Protein AF-A0A017RV67-F1 (afdb_monomer_lite)

Foldseek 3Di:
DPDPLPPQLVVLLVQLVCQQPVVVVVCVVVVHPDDVVVSVVSNVVSVVSNVVSVCVSVVVD

Secondary structure (DSSP, 8-state):
------HHHHHHHHHHHHHHHHHHHHHHHTT----HHHHHHHHHHHHHHHHHHHHHHTT--

Structure (mmCIF, N/CA/C/O backbone):
data_AF-A0A017RV67-F1
#
_entry.id   AF-A0A017RV67-F1
#
loop_
_atom_site.group_PDB
_atom_site.id
_atom_site.type_symbol
_atom_site.label_atom_id
_atom_site.label_alt_id
_atom_site.label_comp_id
_atom_site.label_asym_id
_atom_site.label_entity_id
_atom_site.label_seq_id
_atom_site.pdbx_PDB_ins_code
_atom_site.Cartn_x
_atom_site.Cartn_y
_atom_site.Cartn_z
_atom_site.occupancy
_atom_site.B_iso_or_equiv
_atom_site.auth_seq_id
_atom_site.auth_comp_id
_atom_site.auth_asym_id
_atom_site.auth_atom_id
_atom_site.pdbx_PDB_model_num
ATOM 1 N N . MET A 1 1 ? 6.576 -1.401 -27.813 1.00 46.94 1 MET A N 1
ATOM 2 C CA . MET A 1 1 ? 7.375 -0.949 -26.659 1.00 46.94 1 MET A CA 1
ATOM 3 C C . MET A 1 1 ? 6.666 -1.404 -25.380 1.00 46.94 1 MET A C 1
ATOM 5 O O . MET A 1 1 ? 6.129 -0.589 -24.653 1.00 46.94 1 MET A O 1
ATOM 9 N N . LEU A 1 2 ? 6.565 -2.722 -25.151 1.00 47.84 2 LEU A N 1
ATOM 10 C CA . LEU A 1 2 ? 6.164 -3.247 -23.842 1.00 47.84 2 LEU A CA 1
ATOM 11 C C . LEU A 1 2 ? 7.459 -3.395 -23.046 1.00 47.84 2 LEU A C 1
ATOM 13 O O . LEU A 1 2 ? 8.172 -4.387 -23.198 1.00 47.84 2 LEU A O 1
ATOM 17 N N . GLN A 1 3 ? 7.806 -2.353 -22.292 1.00 57.41 3 GLN A N 1
ATOM 18 C CA . GLN A 1 3 ? 8.846 -2.431 -21.273 1.00 57.41 3 GLN A CA 1
ATOM 19 C C . GLN A 1 3 ? 8.503 -3.584 -20.332 1.00 57.41 3 GLN A C 1
ATOM 21 O O . GLN A 1 3 ? 7.345 -3.766 -19.951 1.00 57.41 3 GLN A O 1
ATOM 26 N N . LYS A 1 4 ? 9.508 -4.402 -20.011 1.00 63.31 4 LYS A N 1
ATOM 27 C CA . LYS A 1 4 ? 9.397 -5.461 -19.009 1.00 63.31 4 LYS A CA 1
ATOM 28 C C . LYS A 1 4 ? 8.910 -4.805 -17.721 1.00 63.31 4 LYS A C 1
ATOM 30 O O . LYS A 1 4 ? 9.689 -4.126 -17.063 1.00 63.31 4 LYS A O 1
ATOM 35 N N . ILE A 1 5 ? 7.634 -4.981 -17.384 1.00 67.62 5 ILE A N 1
ATOM 36 C CA . ILE A 1 5 ? 7.135 -4.589 -16.070 1.00 67.62 5 ILE A CA 1
ATOM 37 C C . ILE A 1 5 ? 7.925 -5.437 -15.080 1.00 67.62 5 ILE A C 1
ATOM 39 O O . ILE A 1 5 ? 7.759 -6.656 -15.023 1.00 67.62 5 ILE A O 1
ATOM 43 N N . ASP A 1 6 ? 8.845 -4.790 -14.372 1.00 82.69 6 ASP A N 1
ATOM 44 C CA . ASP A 1 6 ? 9.603 -5.408 -13.298 1.00 82.69 6 ASP A CA 1
ATOM 45 C C . ASP A 1 6 ? 8.605 -5.986 -12.286 1.00 82.69 6 ASP A C 1
ATOM 47 O O . ASP A 1 6 ? 7.667 -5.307 -11.849 1.00 82.69 6 ASP A O 1
ATOM 51 N N . LEU A 1 7 ? 8.799 -7.260 -11.939 1.00 88.94 7 LEU A N 1
ATOM 52 C CA . LEU A 1 7 ? 7.995 -7.971 -10.951 1.00 88.94 7 LEU A CA 1
ATOM 53 C C . LEU A 1 7 ? 7.897 -7.167 -9.648 1.00 88.94 7 LEU A C 1
ATOM 55 O O . LEU A 1 7 ? 6.841 -7.142 -9.018 1.00 88.94 7 LEU A O 1
ATOM 59 N N . LEU A 1 8 ? 8.970 -6.467 -9.271 1.00 90.19 8 LEU A N 1
ATOM 60 C CA . LEU A 1 8 ? 8.994 -5.612 -8.093 1.00 90.19 8 LEU A CA 1
ATOM 61 C C . LEU A 1 8 ? 8.056 -4.407 -8.234 1.00 90.19 8 LEU A C 1
ATOM 63 O O . LEU A 1 8 ? 7.298 -4.122 -7.310 1.00 90.19 8 LEU A O 1
ATOM 67 N N . SER A 1 9 ? 8.041 -3.731 -9.384 1.00 92.00 9 SER A N 1
ATOM 68 C CA . SER A 1 9 ? 7.128 -2.609 -9.643 1.00 92.00 9 SER A CA 1
ATOM 69 C C . SER A 1 9 ? 5.668 -3.056 -9.592 1.00 92.00 9 SER A C 1
ATOM 71 O O . SER A 1 9 ? 4.835 -2.399 -8.965 1.00 92.00 9 SER A O 1
ATOM 73 N N . PHE A 1 10 ? 5.367 -4.217 -10.181 1.00 91.62 10 PHE A N 1
ATOM 74 C CA . PHE A 1 10 ? 4.033 -4.807 -10.115 1.00 91.62 10 PHE A CA 1
ATOM 75 C C . PHE A 1 10 ? 3.624 -5.141 -8.673 1.00 91.62 10 PHE A C 1
ATOM 77 O O . PHE A 1 10 ? 2.521 -4.794 -8.251 1.00 91.62 10 PHE A O 1
ATOM 84 N N . LEU A 1 11 ? 4.521 -5.752 -7.891 1.00 94.38 11 LEU A N 1
ATOM 85 C CA . LEU A 1 11 ? 4.277 -6.068 -6.482 1.00 94.38 11 LEU A CA 1
ATOM 86 C C . LEU A 1 11 ? 4.026 -4.814 -5.640 1.00 94.38 11 LEU A C 1
ATOM 88 O O . LEU A 1 11 ? 3.108 -4.811 -4.823 1.00 94.38 11 LEU A O 1
ATOM 92 N N . LEU A 1 12 ? 4.794 -3.743 -5.853 1.00 94.62 12 LEU A N 1
ATOM 93 C CA . LEU A 1 12 ? 4.603 -2.472 -5.149 1.00 94.62 12 LEU A CA 1
ATOM 94 C C . LEU A 1 12 ? 3.220 -1.876 -5.436 1.00 94.62 12 LEU A C 1
ATOM 96 O O . LEU A 1 12 ? 2.505 -1.505 -4.505 1.00 94.62 12 LEU A O 1
ATOM 100 N N . ILE A 1 13 ? 2.798 -1.846 -6.703 1.00 94.88 13 ILE A N 1
ATOM 101 C CA . ILE A 1 13 ? 1.462 -1.359 -7.077 1.00 94.88 13 ILE A CA 1
ATOM 102 C C . ILE A 1 13 ? 0.374 -2.232 -6.458 1.00 94.88 13 ILE A C 1
ATOM 104 O O . ILE A 1 13 ? -0.592 -1.703 -5.905 1.00 94.88 13 ILE A O 1
ATOM 108 N N . LEU A 1 14 ? 0.529 -3.555 -6.514 1.00 94.81 14 LEU A N 1
ATOM 109 C CA . LEU A 1 14 ? -0.445 -4.496 -5.973 1.00 94.81 14 LEU A CA 1
ATOM 110 C C . LEU A 1 14 ? 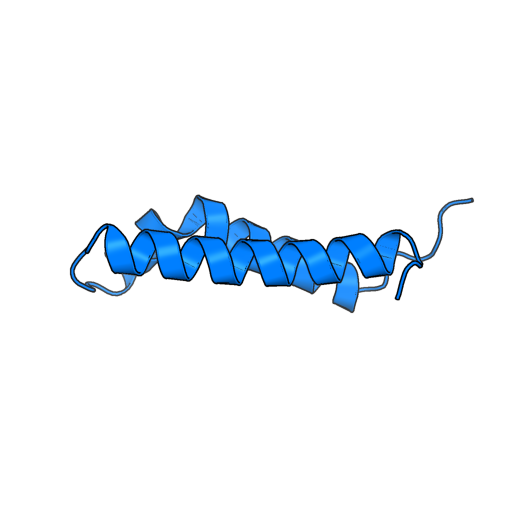-0.612 -4.313 -4.456 1.00 94.81 14 LEU A C 1
ATOM 112 O O . LEU A 1 14 ? -1.729 -4.118 -3.977 1.00 94.81 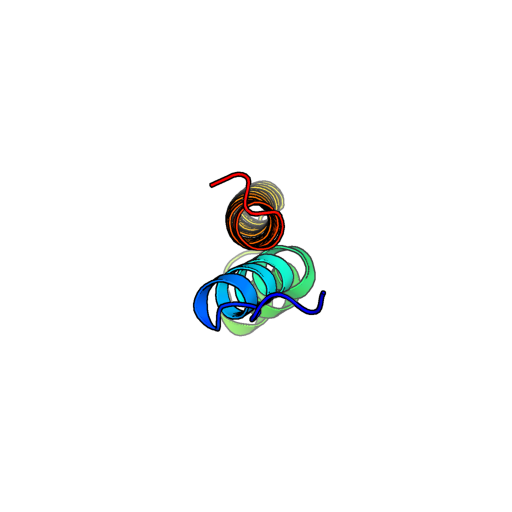14 LEU A O 1
ATOM 116 N N . ILE A 1 15 ? 0.495 -4.320 -3.707 1.00 94.88 15 ILE A N 1
ATOM 117 C CA . ILE A 1 15 ? 0.497 -4.161 -2.247 1.00 94.88 15 ILE A CA 1
ATOM 118 C C . ILE A 1 15 ? -0.062 -2.791 -1.865 1.00 94.88 15 ILE A C 1
ATOM 120 O O . ILE A 1 15 ? -0.961 -2.707 -1.028 1.00 94.88 15 ILE A O 1
ATOM 124 N N . GLY A 1 16 ? 0.413 -1.723 -2.511 1.00 95.75 16 GLY A N 1
ATOM 125 C CA . GLY A 1 16 ? -0.072 -0.371 -2.252 1.00 95.75 16 GLY A CA 1
ATOM 126 C C . GLY A 1 16 ? -1.575 -0.232 -2.511 1.00 95.75 16 GLY A C 1
ATOM 127 O O . GLY A 1 16 ? -2.300 0.320 -1.684 1.00 95.75 16 GLY A O 1
ATOM 128 N N . SER A 1 17 ? -2.082 -0.834 -3.590 1.00 95.12 17 SER A N 1
ATOM 129 C CA . SER A 1 17 ? -3.516 -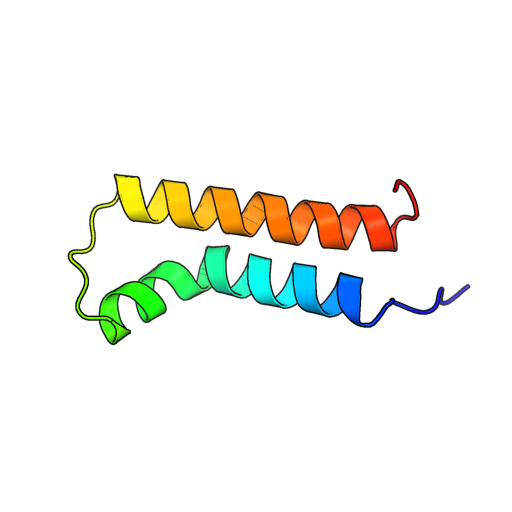0.841 -3.919 1.00 95.12 17 SER A CA 1
ATOM 130 C C . SER A 1 17 ? -4.345 -1.599 -2.881 1.00 95.12 17 SER A C 1
ATOM 132 O O . SER A 1 17 ? -5.386 -1.108 -2.437 1.00 95.12 17 SER A O 1
ATOM 134 N N . ILE A 1 18 ? -3.873 -2.767 -2.433 1.00 95.25 18 ILE A N 1
ATOM 135 C CA . ILE A 1 18 ? -4.518 -3.529 -1.353 1.00 95.25 18 ILE A CA 1
ATOM 136 C C . ILE A 1 18 ? -4.551 -2.700 -0.066 1.00 95.25 18 ILE A C 1
ATOM 138 O O . ILE A 1 18 ? -5.564 -2.689 0.629 1.00 95.25 18 ILE A O 1
ATOM 142 N N . MET A 1 19 ? -3.493 -1.955 0.244 1.00 93.81 19 MET A N 1
ATOM 143 C CA . MET A 1 19 ? -3.475 -1.090 1.421 1.00 93.81 19 MET A CA 1
ATOM 144 C C . MET A 1 19 ? -4.450 0.089 1.305 1.00 93.81 19 MET A C 1
ATOM 146 O O . MET A 1 19 ? -5.093 0.441 2.289 1.00 93.81 19 MET A O 1
ATOM 150 N N . VAL A 1 20 ? -4.621 0.678 0.118 1.00 95.19 20 VAL A N 1
ATOM 151 C CA . VAL A 1 20 ? -5.541 1.811 -0.100 1.00 95.19 20 VAL A CA 1
ATOM 152 C C . VAL A 1 20 ? -7.012 1.380 -0.052 1.00 95.19 20 VAL A C 1
ATOM 154 O O . VAL A 1 20 ? -7.841 2.034 0.591 1.00 95.19 20 VAL A O 1
ATOM 157 N N . TYR A 1 21 ? -7.354 0.285 -0.731 1.00 93.56 21 TYR A N 1
ATOM 158 C CA . TYR A 1 21 ? -8.747 -0.143 -0.907 1.00 93.56 21 TYR A CA 1
ATOM 159 C C . TYR A 1 21 ? -9.167 -1.247 0.069 1.00 93.56 21 TYR A C 1
ATOM 161 O O . TYR A 1 21 ? -10.306 -1.269 0.535 1.00 93.56 21 TYR A O 1
ATOM 169 N N . GLY A 1 22 ? -8.242 -2.134 0.427 1.00 91.31 22 GLY A N 1
ATOM 170 C CA . GLY A 1 22 ? -8.465 -3.269 1.322 1.00 91.31 22 GLY A CA 1
ATOM 171 C C . GLY A 1 22 ? -8.306 -2.954 2.810 1.00 91.31 22 GLY A C 1
ATOM 172 O O . GLY A 1 22 ? -8.625 -3.815 3.630 1.00 91.31 22 GLY A O 1
ATOM 173 N N . SER A 1 23 ? -7.882 -1.742 3.194 1.00 88.75 23 SER A N 1
ATOM 174 C CA . SER A 1 23 ? -7.612 -1.379 4.597 1.00 88.75 23 SER A CA 1
ATOM 175 C C . SER A 1 23 ? -8.754 -1.731 5.554 1.00 88.75 23 SER A C 1
ATOM 177 O O . SER A 1 23 ? -8.518 -2.305 6.612 1.00 88.75 23 SER A O 1
ATOM 179 N N . LYS A 1 24 ? -10.010 -1.464 5.168 1.00 85.62 24 LYS A N 1
ATOM 180 C CA . LYS A 1 24 ? -11.199 -1.790 5.975 1.00 85.62 24 LYS A CA 1
ATOM 181 C C . LYS A 1 24 ? -11.314 -3.284 6.276 1.00 85.62 24 LYS A C 1
ATOM 183 O O . LYS A 1 24 ? -11.611 -3.662 7.407 1.00 85.62 24 LYS A O 1
ATOM 188 N N . TYR A 1 25 ? -11.070 -4.126 5.275 1.00 88.38 25 TYR A N 1
ATOM 189 C CA . TYR A 1 25 ? -11.102 -5.577 5.439 1.00 88.38 25 TYR A CA 1
ATOM 190 C C . TYR A 1 25 ? -9.933 -6.064 6.292 1.00 88.38 25 TYR A C 1
ATOM 192 O O . TYR A 1 25 ? -10.138 -6.910 7.155 1.00 88.38 25 TYR A O 1
ATOM 200 N N . ILE A 1 26 ? -8.742 -5.487 6.105 1.00 86.62 26 ILE A N 1
ATOM 201 C CA . ILE A 1 26 ? -7.537 -5.816 6.877 1.00 86.62 26 ILE A CA 1
ATOM 202 C C . ILE A 1 26 ? -7.743 -5.501 8.363 1.00 86.62 26 ILE A C 1
ATOM 204 O O . ILE A 1 26 ? -7.529 -6.371 9.203 1.00 86.62 26 ILE A O 1
ATOM 208 N N . PHE A 1 27 ? -8.228 -4.303 8.705 1.00 87.12 27 PHE A N 1
ATOM 209 C CA . PHE A 1 27 ? -8.495 -3.939 10.102 1.00 87.12 27 PHE A CA 1
ATOM 210 C C . PHE A 1 27 ? -9.558 -4.838 10.742 1.00 87.12 27 PHE A C 1
ATOM 212 O O . PHE A 1 27 ? -9.381 -5.283 11.876 1.00 87.12 27 PHE A O 1
ATOM 219 N N . LYS A 1 28 ? -10.614 -5.181 9.991 1.00 87.50 28 LYS A N 1
ATOM 220 C CA . LYS A 1 28 ? -11.651 -6.116 10.448 1.00 87.50 28 LYS A CA 1
ATOM 221 C C . LYS A 1 28 ? -11.094 -7.521 10.702 1.00 87.50 28 LYS A C 1
ATOM 223 O O . LYS A 1 28 ? -11.421 -8.126 11.719 1.00 87.50 28 LYS A O 1
ATOM 228 N N . LEU A 1 29 ? -10.256 -8.035 9.799 1.00 89.38 29 LEU A N 1
ATOM 229 C CA . LEU A 1 29 ? -9.606 -9.346 9.924 1.00 89.38 29 LEU A CA 1
ATOM 230 C C . LEU A 1 29 ? -8.672 -9.410 11.134 1.00 89.38 29 LEU A C 1
ATOM 232 O O . LEU A 1 29 ? -8.665 -10.404 11.855 1.00 89.38 29 LEU A O 1
ATOM 236 N N . LEU A 1 30 ? -7.922 -8.337 11.376 1.00 87.06 30 LEU A N 1
ATOM 237 C CA . LEU A 1 30 ? -6.961 -8.251 12.473 1.00 87.06 30 LEU A CA 1
ATOM 238 C C . LEU A 1 30 ? -7.602 -7.884 13.822 1.00 87.06 30 LEU A 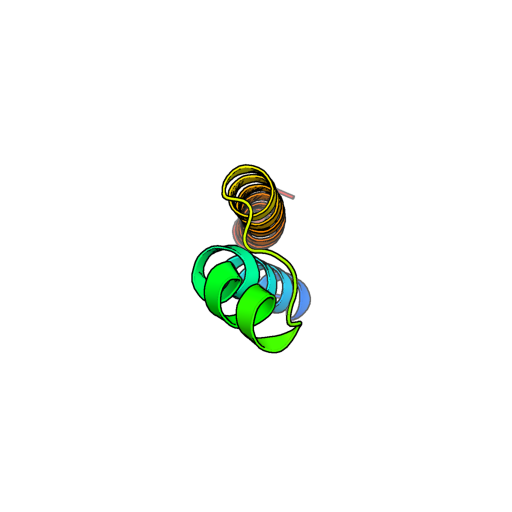C 1
ATOM 240 O O . LEU A 1 30 ? -6.885 -7.784 14.813 1.00 87.06 30 LEU A O 1
ATOM 244 N N . LYS A 1 31 ? -8.932 -7.690 13.876 1.00 84.94 31 LYS A N 1
ATOM 245 C CA . LYS A 1 31 ? -9.673 -7.234 15.069 1.00 84.94 31 LYS A CA 1
ATOM 246 C C . LYS A 1 31 ? -9.057 -5.980 15.707 1.00 84.94 31 LYS A C 1
ATOM 248 O O . LYS A 1 31 ? -9.061 -5.826 16.924 1.00 84.94 31 LYS A O 1
ATOM 253 N N . VAL A 1 32 ? -8.498 -5.103 14.877 1.00 83.12 32 VAL A N 1
ATOM 254 C CA . VAL A 1 32 ? -7.920 -3.832 15.315 1.00 83.12 32 VAL A CA 1
ATOM 255 C C . VAL A 1 32 ? -9.027 -2.789 15.316 1.00 83.12 32 VAL A C 1
ATOM 257 O O . VAL A 1 32 ? -9.786 -2.715 14.346 1.00 83.12 32 VAL A O 1
ATOM 260 N N . ASP A 1 33 ? -9.098 -1.977 16.372 1.00 80.25 33 ASP A N 1
ATOM 261 C CA . ASP A 1 33 ? -10.061 -0.880 16.442 1.00 80.25 33 ASP A CA 1
ATOM 262 C C . ASP A 1 33 ? -9.940 0.028 15.219 1.00 80.25 33 ASP A C 1
ATOM 264 O O . ASP A 1 33 ? -8.863 0.531 14.866 1.00 80.25 33 ASP A O 1
ATOM 268 N N . PHE A 1 34 ? -11.073 0.189 14.538 1.00 74.81 34 PHE A N 1
ATOM 269 C CA . PHE A 1 34 ? -11.155 0.956 13.311 1.00 74.81 34 PHE A CA 1
ATOM 270 C C . PHE A 1 34 ? -11.228 2.443 13.652 1.00 74.81 34 PHE A C 1
ATOM 272 O O . PHE A 1 34 ? -12.297 3.039 13.734 1.00 74.81 34 PHE A O 1
ATOM 279 N N . GLU A 1 35 ? -10.063 3.044 13.856 1.00 86.75 35 GLU A N 1
ATOM 280 C CA . GLU A 1 35 ? -9.934 4.492 13.960 1.00 86.75 35 GLU A CA 1
ATOM 281 C C . GLU A 1 35 ? -9.754 5.106 12.569 1.00 86.75 35 GLU A C 1
ATOM 283 O O . GLU A 1 35 ? -8.799 4.783 11.851 1.00 86.75 35 GLU A O 1
ATOM 288 N N . ASP A 1 36 ? -10.616 6.058 12.202 1.00 85.62 36 ASP A N 1
ATOM 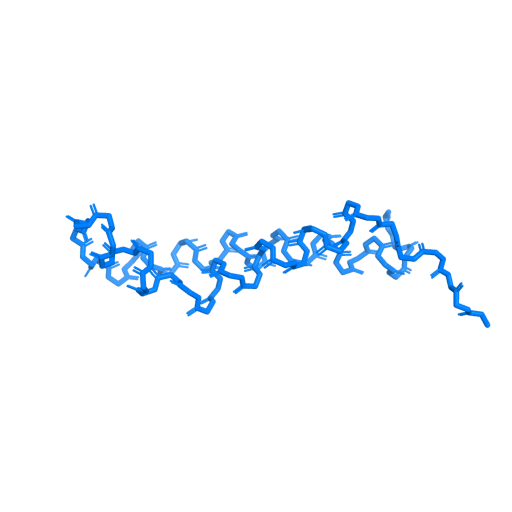289 C CA . ASP A 1 36 ? -10.560 6.725 10.894 1.00 85.62 36 ASP A CA 1
ATOM 290 C C . ASP A 1 36 ? -9.190 7.354 10.612 1.00 85.62 36 ASP A C 1
ATOM 292 O O . ASP A 1 36 ? -8.672 7.239 9.500 1.00 85.62 36 ASP A O 1
ATOM 296 N N . LYS A 1 37 ? -8.549 7.944 11.631 1.00 89.69 37 LYS A N 1
ATOM 297 C CA . LYS A 1 37 ? -7.196 8.512 11.514 1.00 89.69 37 LYS A CA 1
ATOM 298 C C . LYS A 1 37 ? -6.162 7.452 11.132 1.00 89.69 37 LYS A C 1
ATOM 300 O O . LYS A 1 37 ? -5.386 7.667 10.203 1.00 89.69 37 LYS A O 1
ATOM 305 N N . ARG A 1 38 ? -6.163 6.294 11.802 1.00 87.12 38 ARG A N 1
ATOM 306 C CA . ARG A 1 38 ? -5.230 5.189 11.509 1.00 87.12 38 ARG A CA 1
ATOM 307 C C . ARG A 1 38 ? -5.491 4.602 10.127 1.00 87.12 38 ARG A C 1
ATOM 309 O O . ARG A 1 38 ? -4.547 4.315 9.395 1.00 87.12 38 ARG A O 1
ATOM 316 N N . ASN A 1 39 ? -6.759 4.491 9.737 1.00 90.12 39 ASN A N 1
ATOM 317 C CA . ASN A 1 39 ? -7.139 4.047 8.404 1.00 90.12 39 ASN A CA 1
ATOM 318 C C . ASN A 1 39 ? -6.650 5.009 7.311 1.00 90.12 39 ASN A C 1
ATOM 320 O O . ASN A 1 39 ? -6.096 4.558 6.313 1.00 90.12 39 ASN A O 1
ATOM 324 N N . ILE A 1 40 ? -6.791 6.322 7.507 1.00 92.00 40 ILE A N 1
ATOM 325 C CA . ILE A 1 40 ? -6.261 7.327 6.576 1.00 92.00 40 ILE A CA 1
ATOM 326 C C . ILE A 1 40 ? -4.737 7.208 6.465 1.00 92.00 40 ILE A C 1
ATOM 328 O O . ILE A 1 40 ? -4.223 7.151 5.352 1.00 92.00 40 ILE A O 1
ATOM 332 N N . ILE A 1 41 ? -4.021 7.098 7.589 1.00 92.50 41 ILE A N 1
ATOM 333 C CA . ILE A 1 41 ? -2.558 6.925 7.592 1.00 92.50 41 ILE A CA 1
ATOM 334 C C . ILE A 1 41 ? -2.157 5.670 6.807 1.00 92.50 41 ILE A C 1
ATOM 336 O O . ILE A 1 41 ? -1.279 5.729 5.951 1.00 92.50 41 ILE A O 1
ATOM 340 N N . PHE A 1 42 ? -2.832 4.545 7.040 1.00 92.56 42 PHE A N 1
ATOM 341 C CA . PHE A 1 42 ? -2.545 3.294 6.341 1.00 92.56 42 PHE A CA 1
ATOM 342 C C . PHE A 1 42 ? -2.767 3.406 4.826 1.00 92.56 42 PHE A C 1
ATOM 344 O O . PHE A 1 42 ? -1.945 2.939 4.037 1.00 92.56 42 PHE A O 1
ATOM 351 N N . LYS A 1 43 ? -3.842 4.087 4.410 1.00 94.44 43 LYS A N 1
ATOM 352 C CA . LYS A 1 43 ? -4.106 4.371 2.995 1.00 94.44 43 LYS A CA 1
ATOM 353 C C . LYS A 1 43 ? -3.053 5.287 2.380 1.00 94.44 43 LYS A C 1
ATOM 355 O O . LYS A 1 43 ? -2.649 5.045 1.251 1.00 94.44 43 LYS A O 1
ATOM 360 N N . LEU A 1 44 ? -2.589 6.305 3.105 1.00 96.56 44 LEU A N 1
ATOM 361 C CA . LEU A 1 44 ? -1.527 7.195 2.631 1.00 96.56 44 LEU A CA 1
ATOM 362 C C . LEU A 1 44 ? -0.215 6.434 2.413 1.00 96.56 44 LEU A C 1
ATOM 364 O O . LEU A 1 44 ? 0.423 6.613 1.381 1.00 96.56 44 LEU A O 1
ATOM 368 N N . ILE A 1 45 ? 0.146 5.529 3.327 1.00 95.94 45 ILE A N 1
ATOM 369 C CA . ILE A 1 45 ? 1.315 4.652 3.157 1.00 95.94 45 ILE A CA 1
ATOM 370 C C . ILE A 1 45 ? 1.145 3.775 1.909 1.00 95.94 45 ILE A C 1
ATOM 372 O O . ILE A 1 45 ? 2.045 3.712 1.074 1.00 95.94 45 ILE A O 1
ATOM 376 N N . GLY A 1 46 ? -0.025 3.151 1.743 1.00 96.44 46 GLY A N 1
ATOM 377 C CA . GLY A 1 46 ? -0.340 2.359 0.552 1.00 96.44 46 GLY A CA 1
ATOM 378 C C . GLY A 1 46 ? -0.231 3.159 -0.749 1.00 96.44 46 GLY A C 1
ATOM 379 O O . GLY A 1 46 ? 0.324 2.670 -1.731 1.00 96.44 46 GLY A O 1
ATOM 380 N N . LEU A 1 47 ? -0.697 4.409 -0.740 1.00 97.00 47 LEU A N 1
ATOM 381 C CA . LEU A 1 47 ? -0.626 5.310 -1.887 1.00 97.00 47 LEU A CA 1
ATOM 382 C C . LEU A 1 47 ? 0.823 5.644 -2.260 1.00 97.00 47 LEU A C 1
ATOM 384 O O . LEU A 1 47 ? 1.160 5.622 -3.440 1.00 97.00 47 LEU A O 1
ATOM 388 N N . VAL A 1 48 ? 1.689 5.901 -1.273 1.00 97.25 48 VAL A N 1
ATOM 389 C CA . VAL A 1 48 ? 3.122 6.144 -1.511 1.00 97.25 48 VAL A CA 1
ATOM 390 C C . VAL A 1 48 ? 3.786 4.910 -2.124 1.00 97.25 48 VAL A C 1
ATOM 392 O O . VAL A 1 48 ? 4.500 5.034 -3.115 1.00 97.25 48 VAL A O 1
ATOM 395 N N . ILE A 1 49 ? 3.513 3.713 -1.594 1.00 96.38 49 ILE A N 1
ATOM 396 C CA . ILE A 1 49 ? 4.070 2.455 -2.117 1.00 96.38 49 ILE A CA 1
ATOM 397 C C . ILE A 1 49 ? 3.626 2.220 -3.569 1.00 96.38 49 ILE A C 1
ATOM 399 O O . ILE A 1 49 ? 4.460 1.937 -4.432 1.00 96.38 49 ILE A O 1
ATOM 403 N N . ALA A 1 50 ? 2.330 2.386 -3.857 1.00 95.56 50 ALA A N 1
ATOM 404 C CA . ALA A 1 50 ? 1.807 2.263 -5.215 1.00 95.56 50 ALA A CA 1
ATOM 405 C C . ALA A 1 50 ? 2.406 3.321 -6.154 1.00 95.56 50 ALA A C 1
ATOM 407 O O . ALA A 1 50 ? 2.756 3.003 -7.288 1.00 95.56 50 ALA A O 1
ATOM 408 N N . GLY A 1 51 ? 2.577 4.553 -5.667 1.00 95.19 51 GLY A N 1
ATOM 409 C CA . GLY A 1 51 ? 3.211 5.644 -6.401 1.00 95.19 51 GLY A CA 1
ATOM 410 C C . GLY A 1 51 ? 4.655 5.328 -6.786 1.00 95.19 51 GLY A C 1
ATOM 411 O O . GLY A 1 51 ? 5.022 5.511 -7.941 1.00 95.19 51 GLY A O 1
ATOM 412 N N . ILE A 1 52 ? 5.455 4.776 -5.868 1.00 94.06 52 ILE A N 1
ATOM 413 C CA . ILE A 1 52 ? 6.830 4.340 -6.164 1.00 94.06 52 ILE A CA 1
ATOM 414 C C . ILE A 1 52 ? 6.827 3.250 -7.242 1.00 94.06 52 ILE A C 1
ATOM 416 O O . ILE A 1 52 ? 7.595 3.329 -8.199 1.00 94.06 52 ILE A O 1
ATOM 420 N N . GLY A 1 53 ? 5.947 2.251 -7.120 1.00 92.44 53 GLY A N 1
ATOM 421 C CA . GLY A 1 53 ? 5.813 1.202 -8.132 1.00 92.44 53 GLY A CA 1
ATOM 422 C C . GLY A 1 53 ? 5.427 1.757 -9.507 1.00 92.44 53 GLY A C 1
ATOM 423 O O . GLY A 1 53 ? 5.989 1.343 -10.517 1.00 92.44 53 GLY A O 1
ATOM 424 N N . PHE A 1 54 ? 4.523 2.737 -9.548 1.00 92.38 54 PHE A N 1
ATOM 425 C CA . PHE A 1 54 ? 4.102 3.393 -10.785 1.00 92.38 54 PHE A CA 1
ATOM 426 C C . PHE A 1 54 ? 5.216 4.238 -11.41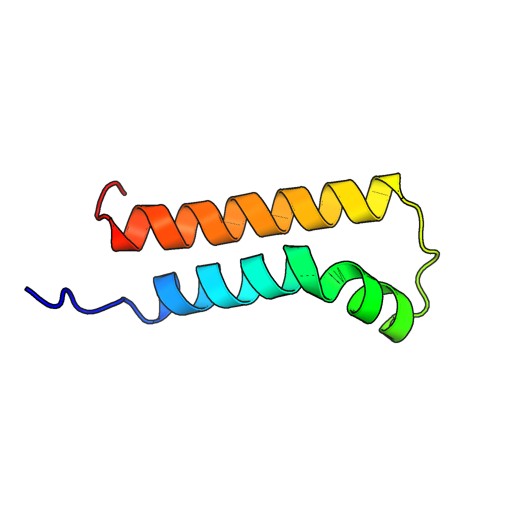4 1.00 92.38 54 PHE A C 1
ATOM 428 O O . PHE A 1 54 ? 5.462 4.124 -12.612 1.00 92.38 54 PHE A O 1
ATOM 435 N N . LEU A 1 55 ? 5.937 5.034 -10.619 1.00 92.69 55 LEU A N 1
ATOM 436 C CA . LEU A 1 55 ? 7.063 5.841 -11.098 1.00 92.69 55 LEU A CA 1
ATOM 437 C C . LEU A 1 55 ? 8.190 4.979 -11.686 1.00 92.69 55 LEU A C 1
ATOM 439 O O . LEU A 1 55 ? 8.785 5.374 -12.685 1.00 92.69 55 LEU A O 1
ATOM 443 N N . ARG A 1 56 ? 8.420 3.783 -11.129 1.00 89.44 56 ARG A N 1
ATOM 444 C CA . ARG A 1 56 ? 9.351 2.797 -11.700 1.00 89.44 56 ARG A CA 1
ATOM 445 C C . ARG A 1 56 ? 8.886 2.233 -13.040 1.00 89.44 56 ARG A C 1
ATOM 447 O O . ARG A 1 56 ? 9.709 2.004 -13.915 1.00 89.44 56 ARG A O 1
ATOM 454 N N . ILE A 1 57 ? 7.582 1.997 -13.224 1.00 87.69 57 ILE A N 1
ATOM 455 C CA . ILE A 1 57 ? 7.041 1.576 -14.534 1.00 87.69 57 ILE A CA 1
ATOM 456 C C . ILE A 1 57 ? 7.246 2.671 -15.579 1.00 87.69 57 ILE A C 1
ATOM 458 O O . ILE A 1 57 ? 7.527 2.366 -16.732 1.00 87.69 57 ILE A O 1
ATOM 462 N N . LEU A 1 58 ? 7.111 3.933 -15.174 1.00 88.12 58 LEU A N 1
ATOM 463 C CA . LEU A 1 58 ? 7.350 5.080 -16.045 1.00 88.12 58 LEU A CA 1
ATOM 464 C C . LEU A 1 58 ? 8.839 5.382 -16.279 1.00 88.12 58 LEU A C 1
ATOM 466 O O . LEU A 1 58 ? 9.134 6.355 -16.967 1.00 88.12 58 LEU A O 1
ATOM 470 N N . GLU A 1 59 ? 9.756 4.595 -15.705 1.00 84.00 59 GLU A N 1
ATOM 471 C CA . GLU A 1 59 ? 11.209 4.817 -15.768 1.00 84.00 59 GLU A CA 1
ATOM 472 C C . GLU A 1 59 ? 11.632 6.223 -15.288 1.00 84.00 59 GLU A C 1
ATOM 474 O O . GLU A 1 59 ? 12.658 6.757 -15.705 1.00 84.00 59 GLU A O 1
ATOM 479 N N . VAL A 1 60 ? 10.838 6.839 -14.399 1.00 81.69 60 VAL A N 1
ATOM 480 C CA . VAL A 1 60 ? 11.177 8.123 -13.753 1.00 81.69 60 VAL A CA 1
ATOM 481 C C . VAL A 1 60 ? 12.257 7.925 -12.685 1.00 81.69 60 VAL A C 1
ATOM 483 O O . VAL A 1 60 ? 13.061 8.823 -12.440 1.00 81.69 60 VAL A O 1
ATOM 486 N N . ILE A 1 61 ? 12.251 6.753 -12.046 1.00 76.25 61 ILE A N 1
ATOM 487 C CA . ILE A 1 61 ? 13.194 6.284 -11.020 1.00 76.25 61 ILE A CA 1
ATOM 488 C C . ILE A 1 61 ? 13.479 4.798 -11.202 1.00 76.25 61 ILE A C 1
ATOM 490 O O . ILE A 1 61 ? 12.611 4.099 -11.775 1.00 76.25 61 ILE A O 1
#

Radius of gyration: 13.66 Å; chains: 1; bounding box: 25×18×43 Å

Sequence (61 aa):
MLQKIDLLSFLLILIGSIMVYGSKYIFKLLKVDFEDKRNIIFKLIGLVIAGIGFLRILEVI

Organism: NCBI:txid1403537

pLDDT: mean 87.63, std 10.77, range [46.94, 97.25]